Protein AF-A0A2U2RL57-F1 (afdb_monomer_lite)

Sequence (63 aa):
MSTWGDVADAYPRSFGKLCAGTVDRLLEDTGPGSLLDVGCGAGDLAARAESAGRSVTAIEPWH

Secondary structure (DSSP, 8-state):
--TTTTTTTTGGGTHHHHHHTTHHHHHHHH-SSEEEEET-TT-HHHHHHHHTT-EEEEE-TT-

Foldseek 3Di:
DDPCPVCLVVCCVPCVVVVLVCLVVVDVVVDEEEEEAELCRVVSSVVVNVVVVHHYDYDHPVD

pLDDT: mean 85.9, std 11.32, range [49.56, 97.69]

Structure (mmCIF, N/CA/C/O backbone):
data_AF-A0A2U2RL57-F1
#
_entry.id   AF-A0A2U2RL57-F1
#
loop_
_atom_site.group_PDB
_atom_site.id
_atom_site.type_symbol
_atom_site.label_atom_id
_atom_site.label_alt_id
_atom_site.label_comp_id
_atom_site.label_asym_id
_atom_site.label_entity_id
_atom_site.label_seq_id
_atom_site.pdbx_PDB_ins_code
_atom_site.Cartn_x
_atom_site.Cartn_y
_atom_site.Cartn_z
_atom_site.occupancy
_atom_site.B_iso_or_equiv
_atom_site.auth_seq_id
_atom_site.auth_comp_id
_atom_site.auth_asym_id
_atom_site.auth_atom_id
_atom_site.pdbx_PDB_model_num
ATOM 1 N N . MET A 1 1 ? 24.840 -0.490 -6.020 1.00 49.56 1 MET A N 1
ATOM 2 C CA . MET A 1 1 ? 23.768 -0.404 -7.029 1.00 49.56 1 MET A CA 1
ATOM 3 C C . MET A 1 1 ? 22.772 -1.479 -6.709 1.00 49.56 1 MET A C 1
ATOM 5 O O . MET A 1 1 ? 23.146 -2.642 -6.640 1.00 49.56 1 MET A O 1
ATOM 9 N N . SER A 1 2 ? 21.554 -1.082 -6.409 1.00 61.09 2 SER A N 1
ATOM 10 C CA . SER A 1 2 ? 20.457 -2.017 -6.266 1.00 61.09 2 SER A CA 1
ATOM 11 C C . SER A 1 2 ? 19.979 -2.478 -7.629 1.00 61.09 2 SER A C 1
ATOM 13 O O . SER A 1 2 ? 19.945 -1.718 -8.591 1.00 61.09 2 SER A O 1
ATOM 15 N N . THR A 1 3 ? 19.577 -3.735 -7.694 1.00 70.38 3 THR A N 1
ATOM 16 C CA . THR A 1 3 ? 19.030 -4.403 -8.878 1.00 70.38 3 THR A CA 1
ATOM 17 C C . THR A 1 3 ? 17.679 -3.848 -9.349 1.00 70.38 3 THR A C 1
ATOM 19 O O . THR A 1 3 ? 17.106 -4.397 -10.281 1.00 70.38 3 THR A O 1
ATOM 22 N N . TRP A 1 4 ? 17.164 -2.783 -8.727 1.00 72.44 4 TRP A N 1
ATOM 23 C CA . TRP A 1 4 ? 15.836 -2.229 -8.994 1.00 72.44 4 TRP A CA 1
ATOM 24 C C . TRP A 1 4 ? 15.817 -1.070 -9.992 1.00 72.44 4 TRP A C 1
ATOM 26 O O . TRP A 1 4 ? 14.787 -0.866 -10.624 1.00 72.44 4 TRP A O 1
ATOM 36 N N . GLY A 1 5 ? 16.931 -0.352 -10.180 1.00 68.31 5 GLY A N 1
ATOM 37 C CA . GLY A 1 5 ? 16.969 0.859 -11.015 1.00 68.31 5 GLY A CA 1
ATOM 38 C C . GLY A 1 5 ? 16.477 0.645 -12.452 1.00 68.31 5 GLY A C 1
ATOM 39 O O . GLY A 1 5 ? 15.723 1.462 -12.963 1.00 68.31 5 GLY A O 1
ATOM 40 N N . ASP A 1 6 ? 16.814 -0.493 -13.064 1.00 71.12 6 ASP A N 1
ATOM 41 C CA . ASP A 1 6 ? 16.434 -0.798 -14.453 1.00 71.12 6 ASP A CA 1
ATOM 42 C C . ASP A 1 6 ? 15.063 -1.492 -14.582 1.00 71.12 6 ASP A C 1
ATOM 44 O O . ASP A 1 6 ? 14.525 -1.624 -15.682 1.00 71.12 6 ASP A O 1
ATOM 48 N N . VAL A 1 7 ? 14.485 -1.968 -13.471 1.00 77.62 7 VAL A N 1
ATOM 49 C CA . VAL A 1 7 ? 13.234 -2.754 -13.464 1.00 77.62 7 VAL A CA 1
ATOM 50 C C . VAL A 1 7 ? 12.066 -2.036 -12.794 1.00 77.62 7 VAL A C 1
ATOM 52 O O . VAL A 1 7 ? 10.923 -2.450 -12.994 1.00 77.62 7 VAL A O 1
ATOM 55 N N . ALA A 1 8 ? 12.323 -0.963 -12.041 1.00 77.44 8 ALA A N 1
ATOM 56 C CA . ALA A 1 8 ? 11.306 -0.200 -11.321 1.00 77.44 8 ALA A CA 1
ATOM 57 C C . ALA A 1 8 ? 10.189 0.285 -12.258 1.00 77.44 8 ALA A C 1
ATOM 59 O O . ALA A 1 8 ? 9.016 0.077 -11.965 1.00 77.44 8 ALA A O 1
ATOM 60 N N . ASP A 1 9 ? 10.537 0.795 -13.441 1.00 75.81 9 ASP A N 1
ATOM 61 C CA . ASP A 1 9 ? 9.557 1.272 -14.428 1.00 75.81 9 ASP A CA 1
ATOM 62 C C . ASP A 1 9 ? 8.757 0.136 -15.093 1.00 75.81 9 ASP A C 1
ATOM 64 O O . ASP A 1 9 ? 7.623 0.323 -15.551 1.00 75.81 9 ASP A O 1
ATOM 68 N N . ALA A 1 10 ? 9.333 -1.067 -15.161 1.00 79.75 10 ALA A N 1
ATOM 69 C CA . ALA A 1 10 ? 8.703 -2.237 -15.771 1.00 79.75 10 ALA A CA 1
ATOM 70 C C . ALA A 1 10 ? 7.810 -3.015 -14.787 1.00 79.75 10 ALA A C 1
ATOM 72 O O . ALA A 1 10 ? 6.854 -3.685 -15.200 1.00 79.75 10 ALA A O 1
ATOM 73 N N . TYR A 1 11 ? 8.090 -2.921 -13.487 1.00 78.50 11 TYR A N 1
ATOM 74 C CA . TYR A 1 11 ? 7.395 -3.666 -12.440 1.00 78.50 11 TYR A CA 1
ATOM 75 C C . TYR A 1 11 ? 5.878 -3.374 -12.364 1.00 78.50 11 TYR A C 1
ATOM 77 O O . TYR A 1 11 ? 5.099 -4.338 -12.370 1.00 78.50 11 TYR A O 1
ATOM 85 N N . PRO A 1 12 ? 5.399 -2.109 -12.427 1.00 76.44 12 PRO A N 1
ATOM 86 C CA . PRO A 1 12 ? 3.966 -1.796 -12.440 1.00 76.44 12 PRO A CA 1
ATOM 87 C C . PRO A 1 12 ? 3.195 -2.462 -13.586 1.00 76.44 12 PRO A C 1
ATOM 89 O O . PRO A 1 12 ? 2.012 -2.776 -13.459 1.00 76.44 12 PRO A O 1
ATOM 92 N N . ARG A 1 13 ? 3.855 -2.706 -14.725 1.00 78.75 13 ARG A N 1
ATOM 93 C CA . ARG A 1 13 ? 3.224 -3.284 -15.924 1.00 78.75 13 ARG A CA 1
ATOM 94 C C . ARG A 1 13 ? 3.098 -4.808 -15.865 1.00 78.75 13 ARG A C 1
ATOM 96 O O . ARG A 1 13 ? 2.368 -5.368 -16.682 1.00 78.75 13 ARG A O 1
ATOM 103 N N . SER A 1 14 ? 3.778 -5.452 -14.916 1.00 79.81 14 SER A N 1
ATOM 104 C CA . SER A 1 14 ? 3.827 -6.905 -14.741 1.00 79.81 14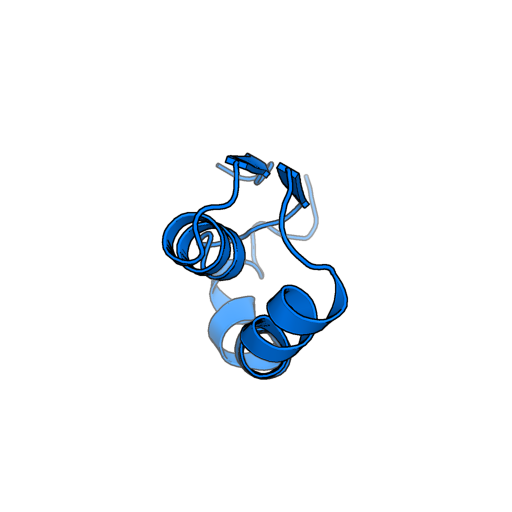 SER A CA 1
ATOM 105 C C . SER A 1 14 ? 3.227 -7.312 -13.391 1.00 79.81 14 SER A C 1
ATOM 107 O O . SER A 1 14 ? 2.005 -7.332 -13.234 1.00 79.81 14 SER A O 1
ATOM 109 N N . PHE A 1 15 ? 4.078 -7.604 -12.410 1.00 72.56 15 PHE A N 1
ATOM 110 C CA . PHE A 1 15 ? 3.691 -8.077 -11.085 1.00 72.56 15 PHE A CA 1
ATOM 111 C C . PHE A 1 15 ? 2.946 -7.019 -10.267 1.00 72.56 15 PHE A C 1
ATOM 113 O O . PHE A 1 15 ? 2.095 -7.387 -9.459 1.00 72.56 15 PHE A O 1
ATOM 120 N N . GLY A 1 16 ? 3.161 -5.724 -10.533 1.00 75.25 16 GLY A N 1
ATOM 121 C CA . GLY A 1 16 ? 2.443 -4.645 -9.847 1.00 75.25 16 GLY A CA 1
ATOM 122 C C . GLY A 1 16 ? 0.918 -4.782 -9.927 1.00 75.25 16 GLY A C 1
ATOM 123 O O . GLY A 1 16 ? 0.231 -4.578 -8.930 1.00 75.25 16 GLY A O 1
ATOM 124 N N . LYS A 1 17 ? 0.377 -5.243 -11.063 1.00 77.50 17 LYS A N 1
ATOM 125 C CA . LYS A 1 17 ? -1.072 -5.467 -11.226 1.00 77.50 17 LYS A CA 1
ATOM 126 C C . LYS A 1 17 ? -1.613 -6.600 -10.355 1.00 77.50 17 LYS A C 1
ATOM 128 O O . LYS A 1 17 ? -2.744 -6.514 -9.887 1.00 77.50 17 LYS A O 1
ATOM 133 N N . LEU A 1 18 ? -0.822 -7.655 -10.146 1.00 77.81 18 LEU A N 1
ATOM 134 C CA . LEU A 1 18 ? -1.210 -8.766 -9.274 1.00 77.81 18 LEU A CA 1
ATOM 135 C C . LEU A 1 18 ? -1.256 -8.302 -7.816 1.00 77.81 18 LEU A C 1
ATOM 137 O O . LEU A 1 18 ? -2.227 -8.586 -7.120 1.00 77.81 18 LEU A O 1
ATOM 141 N N . CYS A 1 19 ? -0.253 -7.532 -7.383 1.00 78.69 19 CYS A N 1
ATOM 142 C CA . CYS A 1 19 ? -0.213 -6.976 -6.032 1.00 78.69 19 CYS A CA 1
ATOM 143 C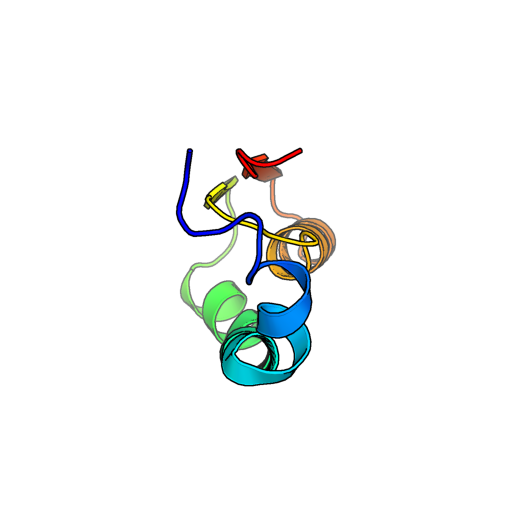 C . CYS A 1 19 ? -1.361 -5.984 -5.791 1.00 78.69 19 CYS A C 1
ATOM 145 O O . CYS A 1 19 ? -2.043 -6.083 -4.770 1.00 78.69 19 CYS A O 1
ATOM 147 N N . ALA A 1 20 ? -1.639 -5.098 -6.755 1.00 82.31 20 ALA A N 1
ATOM 148 C CA . ALA A 1 20 ? -2.730 -4.125 -6.670 1.00 82.31 20 ALA A CA 1
ATOM 149 C C . ALA A 1 20 ? -4.094 -4.784 -6.400 1.00 82.31 20 ALA A C 1
ATOM 151 O O . ALA A 1 20 ? -4.887 -4.263 -5.619 1.00 82.31 20 ALA A O 1
ATOM 152 N N . GLY A 1 21 ? -4.345 -5.968 -6.971 1.00 85.50 21 GLY A N 1
ATOM 153 C CA . GLY A 1 21 ? -5.592 -6.711 -6.758 1.00 85.50 21 GLY A CA 1
ATOM 154 C C . GLY A 1 21 ? -5.822 -7.195 -5.320 1.00 85.50 21 GLY A C 1
ATOM 155 O O . GLY A 1 21 ? -6.945 -7.549 -4.977 1.00 85.50 21 GLY A O 1
ATOM 156 N N . THR A 1 22 ? -4.790 -7.211 -4.471 1.00 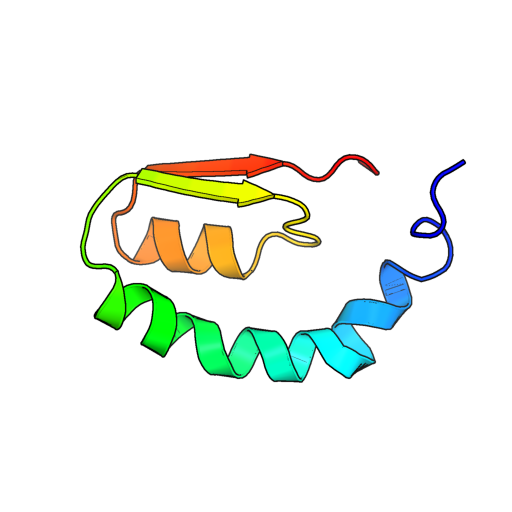88.94 22 THR A N 1
ATOM 157 C CA . THR A 1 22 ? -4.889 -7.694 -3.079 1.00 88.94 22 THR A CA 1
ATOM 158 C C . THR A 1 22 ? -5.002 -6.580 -2.041 1.00 88.94 22 THR A C 1
ATOM 160 O O . THR A 1 22 ? -5.288 -6.868 -0.879 1.00 88.94 22 THR A O 1
ATOM 163 N N . VAL A 1 23 ? -4.812 -5.321 -2.448 1.00 91.62 23 VAL A N 1
ATOM 164 C CA . VAL A 1 23 ? -4.716 -4.167 -1.542 1.00 91.62 23 VAL A CA 1
ATOM 165 C C . VAL A 1 23 ? -5.949 -4.043 -0.647 1.00 91.62 23 VAL A C 1
ATOM 167 O O . VAL A 1 23 ? -5.810 -4.016 0.573 1.00 91.62 23 VAL A O 1
ATOM 170 N N . ASP A 1 24 ? -7.151 -4.027 -1.226 1.00 90.38 24 ASP A N 1
ATOM 171 C CA . ASP A 1 24 ? -8.381 -3.817 -0.452 1.00 90.38 24 ASP A CA 1
ATOM 172 C C . ASP A 1 24 ? -8.598 -4.950 0.569 1.00 90.38 24 ASP A C 1
ATOM 174 O O . ASP A 1 24 ? -8.868 -4.690 1.740 1.00 90.38 24 ASP A O 1
ATOM 178 N N . ARG A 1 25 ? -8.347 -6.207 0.174 1.00 92.75 25 ARG A N 1
ATOM 179 C CA . ARG A 1 25 ? -8.456 -7.367 1.071 1.00 92.75 25 ARG A CA 1
ATOM 180 C C . ARG A 1 25 ? -7.462 -7.300 2.234 1.00 92.75 25 ARG A C 1
ATOM 182 O O . ARG A 1 25 ? -7.811 -7.624 3.366 1.00 92.75 25 ARG A O 1
ATOM 189 N N . LEU A 1 26 ? -6.231 -6.869 1.965 1.00 91.50 26 LEU A N 1
ATOM 190 C CA . LEU A 1 26 ? -5.197 -6.713 2.987 1.00 91.50 26 LEU A CA 1
ATOM 191 C C . LEU A 1 26 ? -5.558 -5.605 3.987 1.00 91.50 26 LEU A C 1
ATOM 193 O O . LEU A 1 26 ? -5.328 -5.754 5.191 1.00 91.50 26 LEU A O 1
ATOM 197 N N . LEU A 1 27 ? -6.155 -4.509 3.511 1.00 93.69 27 LEU A N 1
ATOM 198 C CA . LEU A 1 27 ? -6.629 -3.430 4.376 1.00 93.69 27 LEU A CA 1
ATOM 199 C C . LEU A 1 27 ? -7.856 -3.835 5.209 1.00 93.69 27 LEU A C 1
ATOM 201 O O . LEU A 1 27 ? -7.997 -3.375 6.341 1.00 93.69 27 LEU A O 1
ATOM 205 N N . GLU A 1 28 ? -8.722 -4.704 4.701 1.00 93.81 28 GLU A N 1
ATOM 206 C CA . GLU A 1 28 ? -9.818 -5.267 5.496 1.00 93.81 28 GLU A CA 1
ATOM 207 C C . GLU A 1 28 ? -9.290 -6.178 6.610 1.00 93.81 28 GLU A C 1
ATOM 209 O O . GLU A 1 28 ? -9.625 -5.990 7.780 1.00 93.81 28 GLU A O 1
ATOM 214 N N . ASP A 1 29 ? -8.417 -7.126 6.265 1.00 95.19 29 ASP A N 1
ATOM 215 C CA . ASP A 1 29 ? -7.975 -8.179 7.188 1.00 95.19 29 ASP A CA 1
ATOM 216 C C . ASP A 1 29 ? -7.072 -7.670 8.314 1.00 95.19 29 ASP A C 1
ATOM 218 O O . ASP A 1 29 ? -7.022 -8.263 9.391 1.00 95.19 29 ASP A O 1
ATOM 222 N N . THR A 1 30 ? -6.357 -6.568 8.084 1.00 94.38 30 THR A N 1
ATOM 223 C CA . THR A 1 30 ? -5.443 -5.996 9.084 1.00 94.38 30 THR A CA 1
ATOM 224 C C . THR A 1 30 ? -6.096 -4.943 9.977 1.00 94.38 30 THR A C 1
ATOM 226 O O . THR A 1 30 ? -5.521 -4.597 11.007 1.00 94.38 30 THR A O 1
ATOM 229 N N . GLY A 1 31 ? -7.291 -4.454 9.623 1.00 88.06 31 GLY A N 1
ATOM 230 C CA . GLY A 1 31 ? -8.027 -3.477 10.427 1.00 88.06 31 GLY A CA 1
ATOM 231 C C . GLY A 1 31 ? -7.322 -2.116 10.584 1.00 88.06 31 GLY A C 1
ATOM 232 O O . GLY A 1 31 ? -6.270 -1.868 10.004 1.00 88.06 31 GLY A O 1
ATOM 233 N N . PRO A 1 32 ? -7.902 -1.172 11.336 1.00 93.25 32 PRO A N 1
ATOM 234 C CA . PRO A 1 32 ? -7.359 0.181 11.457 1.00 93.25 32 PRO A CA 1
ATOM 235 C C . PRO A 1 32 ? -5.996 0.199 12.166 1.00 93.25 32 PRO A C 1
ATOM 237 O O . PRO A 1 32 ? -5.701 -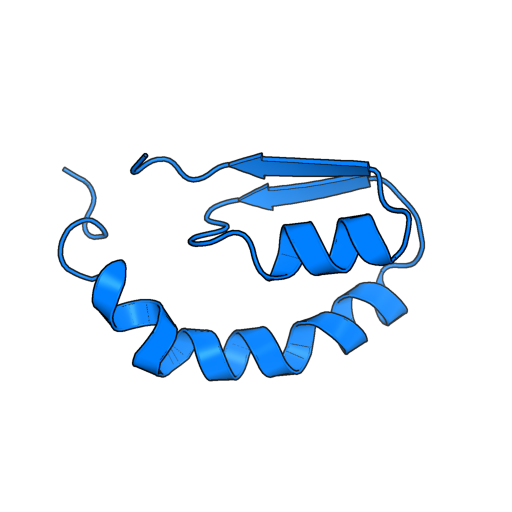0.657 12.996 1.00 93.25 32 PRO A O 1
ATOM 240 N N . GLY A 1 33 ? -5.182 1.221 11.893 1.00 93.06 33 GLY A N 1
ATOM 241 C CA . GLY A 1 33 ? -3.910 1.416 12.587 1.00 93.06 33 GLY A CA 1
ATOM 242 C C . GLY A 1 33 ? -2.871 2.153 11.755 1.00 93.06 33 GLY A C 1
ATOM 243 O O . GLY A 1 33 ? -3.197 2.821 10.769 1.00 93.06 33 GLY A O 1
ATOM 244 N N . SER A 1 34 ? -1.613 2.026 12.173 1.00 96.56 34 SER A N 1
ATOM 245 C CA . SER A 1 34 ? -0.468 2.490 11.400 1.00 96.56 34 SER A CA 1
ATOM 246 C C . SER A 1 34 ? -0.029 1.445 10.369 1.00 96.56 34 SER A C 1
ATOM 248 O O . SER A 1 34 ? -0.101 0.241 10.616 1.00 96.56 34 SER A O 1
ATOM 250 N N . LEU A 1 35 ? 0.430 1.909 9.209 1.00 96.62 35 LEU A N 1
ATOM 251 C CA . LEU A 1 35 ? 0.992 1.086 8.141 1.00 96.62 35 LEU A CA 1
ATOM 252 C C . LEU A 1 35 ? 2.401 1.579 7.807 1.00 96.62 35 LEU A C 1
ATOM 254 O O . LEU A 1 35 ? 2.599 2.765 7.553 1.00 96.62 35 LEU A O 1
ATOM 258 N N . LEU A 1 36 ? 3.358 0.656 7.769 1.00 96.38 36 LEU A N 1
ATOM 259 C CA . LEU A 1 36 ? 4.677 0.878 7.188 1.00 96.38 36 LEU A CA 1
ATOM 260 C C . LEU A 1 36 ? 4.734 0.156 5.835 1.00 96.38 36 LEU A C 1
ATOM 262 O O . LEU A 1 36 ? 4.678 -1.072 5.803 1.00 96.38 36 LEU A O 1
ATOM 266 N N . ASP A 1 37 ? 4.834 0.915 4.746 1.00 94.75 37 ASP A N 1
ATOM 267 C CA . ASP A 1 37 ? 4.914 0.417 3.368 1.00 94.75 37 ASP A CA 1
ATOM 268 C C . ASP A 1 37 ? 6.358 0.556 2.850 1.00 94.75 37 ASP A C 1
ATOM 270 O O . ASP A 1 37 ? 6.840 1.662 2.599 1.00 94.75 37 ASP A O 1
ATOM 274 N N . VAL A 1 38 ? 7.087 -0.561 2.771 1.00 93.38 38 VAL A N 1
ATOM 275 C CA . VAL A 1 38 ? 8.518 -0.599 2.412 1.00 93.38 38 VAL A CA 1
ATOM 276 C C . VAL A 1 38 ? 8.680 -1.142 0.999 1.00 93.38 38 VAL A C 1
ATOM 278 O O . VAL A 1 38 ? 8.232 -2.251 0.715 1.00 93.38 38 VAL A O 1
ATOM 281 N N . GLY A 1 39 ? 9.384 -0.405 0.140 1.00 89.50 39 GLY A N 1
ATOM 282 C CA . GLY A 1 39 ? 9.417 -0.705 -1.293 1.00 89.50 39 GLY A CA 1
ATOM 283 C C . GLY A 1 39 ? 8.081 -0.356 -1.946 1.00 89.50 39 GLY A C 1
ATOM 284 O O . GLY A 1 39 ? 7.538 -1.142 -2.724 1.00 89.50 39 GLY A O 1
ATOM 285 N N . CYS A 1 40 ? 7.515 0.789 -1.555 1.00 90.62 40 CYS A N 1
ATOM 286 C CA . CYS A 1 40 ? 6.165 1.193 -1.931 1.00 90.62 40 CYS A CA 1
ATOM 287 C C . CYS A 1 40 ? 6.028 1.545 -3.422 1.00 90.62 40 CYS A C 1
ATOM 289 O O . CYS A 1 40 ? 4.912 1.758 -3.905 1.00 90.62 40 CYS A O 1
ATOM 291 N N . GLY A 1 41 ? 7.134 1.626 -4.171 1.00 88.19 41 GLY A N 1
ATOM 292 C CA . GLY A 1 41 ? 7.138 2.042 -5.567 1.00 88.19 41 GLY A CA 1
ATOM 293 C C . GLY A 1 41 ? 6.464 3.405 -5.729 1.00 88.19 41 GLY A C 1
ATOM 294 O O . GLY A 1 41 ? 6.828 4.369 -5.064 1.00 88.19 41 GLY A O 1
ATOM 295 N N . ALA A 1 42 ? 5.435 3.471 -6.579 1.00 86.56 42 ALA A N 1
ATOM 296 C CA . ALA A 1 42 ? 4.638 4.682 -6.794 1.00 86.56 42 ALA A CA 1
ATOM 297 C C . ALA A 1 42 ? 3.685 5.036 -5.629 1.00 86.56 42 ALA A C 1
ATOM 299 O O . ALA A 1 42 ? 3.069 6.099 -5.655 1.00 86.56 42 ALA A O 1
ATOM 300 N N . GLY A 1 43 ? 3.561 4.174 -4.613 1.00 91.81 43 GLY A N 1
ATOM 301 C CA . GLY A 1 43 ? 2.787 4.452 -3.401 1.00 91.81 43 GLY A CA 1
ATOM 302 C C . GLY A 1 43 ? 1.297 4.105 -3.475 1.00 91.81 43 GLY A C 1
ATOM 303 O O . GLY A 1 43 ? 0.519 4.623 -2.678 1.00 91.81 43 GLY A O 1
ATOM 304 N N . ASP A 1 44 ? 0.872 3.229 -4.391 1.00 91.31 44 ASP A N 1
ATOM 305 C CA . ASP A 1 44 ? -0.551 2.889 -4.575 1.00 91.31 44 ASP A CA 1
ATOM 306 C C . ASP A 1 44 ? -1.203 2.310 -3.302 1.00 91.31 44 ASP A C 1
ATOM 308 O O . ASP A 1 44 ? -2.323 2.684 -2.942 1.00 91.31 44 ASP A O 1
ATOM 312 N N . LEU A 1 45 ? -0.500 1.417 -2.589 1.00 92.81 45 LEU A N 1
ATOM 313 C CA . LEU A 1 45 ? -0.972 0.853 -1.319 1.00 92.81 45 LEU A CA 1
ATOM 314 C C . LEU A 1 45 ? -1.053 1.935 -0.235 1.00 92.81 45 LEU A C 1
ATOM 316 O O . LEU A 1 45 ? -2.077 2.038 0.443 1.00 92.81 45 LEU A O 1
ATOM 320 N N . ALA A 1 46 ? -0.010 2.756 -0.099 1.00 95.25 46 ALA A N 1
ATOM 321 C CA . ALA A 1 46 ? 0.021 3.867 0.845 1.00 95.25 46 ALA A CA 1
ATOM 322 C C . ALA A 1 46 ? -1.161 4.831 0.641 1.00 95.25 4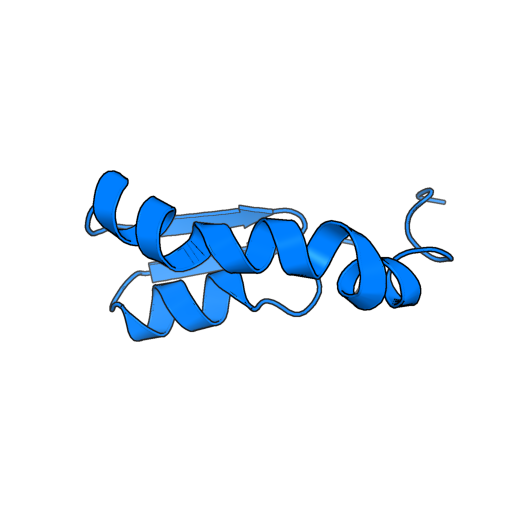6 ALA A C 1
ATOM 324 O O . ALA A 1 46 ? -1.907 5.085 1.587 1.00 95.25 46 ALA A O 1
ATOM 325 N N . ALA A 1 47 ? -1.418 5.270 -0.594 1.00 95.19 47 ALA A N 1
ATOM 326 C CA . ALA A 1 47 ? -2.530 6.169 -0.912 1.00 95.19 47 ALA A CA 1
ATOM 327 C C . ALA A 1 47 ? -3.902 5.552 -0.580 1.00 95.19 47 ALA A C 1
ATOM 329 O O . ALA A 1 47 ? -4.807 6.222 -0.062 1.00 95.19 47 ALA A O 1
ATOM 330 N N . ARG A 1 48 ? -4.071 4.251 -0.847 1.00 94.94 48 ARG A N 1
ATOM 331 C CA . ARG A 1 48 ? -5.301 3.519 -0.513 1.00 94.94 48 ARG A CA 1
ATOM 332 C C . ARG A 1 48 ? -5.488 3.391 1.001 1.00 94.94 48 ARG A C 1
ATOM 334 O O . ARG A 1 48 ? -6.596 3.583 1.498 1.00 94.94 48 ARG A O 1
ATOM 341 N N . ALA A 1 49 ? -4.412 3.106 1.729 1.00 95.88 49 ALA A N 1
ATOM 342 C CA . ALA A 1 49 ? -4.410 2.995 3.182 1.00 95.88 49 ALA A CA 1
ATOM 343 C C . ALA A 1 49 ? -4.727 4.335 3.867 1.00 95.88 49 ALA A C 1
ATOM 345 O O . ALA A 1 49 ? -5.551 4.366 4.783 1.00 95.88 49 ALA A O 1
ATOM 346 N N . GLU A 1 50 ? -4.145 5.441 3.397 1.00 96.25 50 GLU A N 1
ATOM 347 C CA . GLU A 1 50 ? -4.469 6.795 3.869 1.00 96.25 50 GLU A CA 1
ATOM 348 C C . GLU A 1 50 ? -5.938 7.142 3.614 1.00 96.25 50 GLU A C 1
ATOM 350 O O . GLU A 1 50 ? -6.629 7.626 4.510 1.00 96.25 50 GLU A O 1
ATOM 355 N N . SER A 1 51 ? -6.454 6.815 2.423 1.00 95.38 51 SER A N 1
ATOM 356 C CA . SER A 1 51 ? -7.872 7.011 2.082 1.00 95.38 51 SER A CA 1
ATOM 357 C C . SER A 1 51 ? -8.814 6.200 2.982 1.00 95.38 51 SER A C 1
ATOM 359 O O . SER A 1 51 ? -9.948 6.610 3.222 1.00 95.38 51 SER A O 1
ATOM 361 N N . ALA A 1 52 ? -8.343 5.068 3.510 1.00 94.12 52 ALA A N 1
ATOM 362 C CA . ALA A 1 52 ? -9.045 4.261 4.506 1.00 94.12 52 ALA A CA 1
ATOM 363 C C . ALA A 1 52 ? -8.878 4.784 5.953 1.00 94.12 52 ALA A C 1
ATOM 365 O O . ALA A 1 52 ? -9.325 4.131 6.896 1.00 94.12 52 ALA A O 1
ATOM 366 N N . GLY A 1 53 ? -8.243 5.945 6.149 1.00 95.94 53 GLY A N 1
ATOM 367 C CA . GLY A 1 53 ? -8.071 6.601 7.448 1.00 95.94 53 GLY A CA 1
ATOM 368 C C . GLY A 1 53 ? -6.882 6.100 8.269 1.00 95.94 53 GLY A C 1
ATOM 369 O O . GLY A 1 53 ? -6.838 6.328 9.479 1.00 95.94 53 GLY A O 1
ATOM 370 N N . ARG A 1 54 ? -5.927 5.397 7.650 1.00 95.88 54 ARG A N 1
ATOM 371 C CA . ARG A 1 54 ? -4.729 4.898 8.341 1.00 95.88 54 ARG A CA 1
ATOM 372 C C . ARG A 1 54 ? -3.642 5.962 8.428 1.00 95.88 54 ARG A C 1
ATOM 374 O O . ARG A 1 54 ? -3.537 6.840 7.579 1.00 95.88 54 ARG A O 1
ATOM 381 N N . SER A 1 55 ? -2.783 5.829 9.437 1.00 97.50 55 SER A N 1
ATOM 382 C CA . SER A 1 55 ? -1.528 6.582 9.509 1.00 97.50 55 SER A CA 1
ATOM 383 C C . SER A 1 55 ? -0.451 5.811 8.750 1.00 97.50 55 SER A C 1
ATOM 385 O O . SER A 1 55 ? -0.154 4.674 9.110 1.00 97.50 55 SER A O 1
ATOM 387 N N . VAL A 1 56 ? 0.113 6.388 7.691 1.00 97.69 56 VAL A N 1
ATOM 388 C CA . VAL A 1 56 ? 1.029 5.667 6.798 1.00 97.69 56 VAL A CA 1
ATOM 389 C C . VAL A 1 56 ? 2.436 6.258 6.851 1.00 97.69 56 VAL A C 1
ATOM 391 O O . VAL A 1 56 ? 2.626 7.468 6.916 1.00 97.69 56 VAL A O 1
ATOM 394 N N . THR A 1 57 ? 3.439 5.386 6.835 1.00 97.69 57 THR A N 1
ATOM 395 C CA . THR A 1 57 ? 4.833 5.714 6.522 1.00 97.69 57 THR A CA 1
ATOM 396 C C . THR A 1 57 ? 5.231 4.889 5.306 1.00 97.69 57 THR A C 1
ATOM 398 O O . THR A 1 57 ? 5.212 3.664 5.376 1.00 97.69 57 THR A O 1
ATOM 401 N N . ALA A 1 58 ? 5.575 5.543 4.199 1.00 96.06 58 ALA A N 1
ATOM 402 C CA . ALA A 1 58 ? 5.967 4.887 2.954 1.00 96.06 58 ALA A CA 1
ATOM 403 C C . ALA A 1 58 ? 7.433 5.201 2.636 1.00 96.06 58 ALA A C 1
ATOM 405 O O . ALA A 1 58 ? 7.860 6.351 2.762 1.00 96.06 58 ALA A O 1
ATOM 406 N N . ILE A 1 59 ? 8.215 4.181 2.280 1.00 95.31 59 ILE A N 1
ATOM 407 C CA . ILE A 1 59 ? 9.654 4.311 2.023 1.00 95.31 59 ILE A CA 1
ATOM 408 C C . ILE A 1 59 ? 10.005 3.580 0.728 1.00 95.31 59 ILE A C 1
ATOM 410 O O . ILE A 1 59 ? 9.843 2.363 0.635 1.00 95.31 59 ILE A O 1
ATOM 414 N N . GLU A 1 60 ? 10.573 4.313 -0.230 1.00 89.81 60 GLU A N 1
ATOM 415 C CA . GLU A 1 60 ? 11.130 3.778 -1.473 1.00 89.81 60 GLU A CA 1
ATOM 416 C C . GLU A 1 60 ? 12.600 4.222 -1.616 1.00 89.81 60 GLU A C 1
ATOM 418 O O . GLU A 1 60 ? 12.859 5.413 -1.771 1.00 89.81 60 GLU A O 1
ATOM 423 N N . PRO A 1 61 ? 13.585 3.310 -1.523 1.00 76.56 61 PRO A N 1
ATOM 424 C CA . PRO A 1 61 ? 15.007 3.669 -1.480 1.00 76.56 61 PR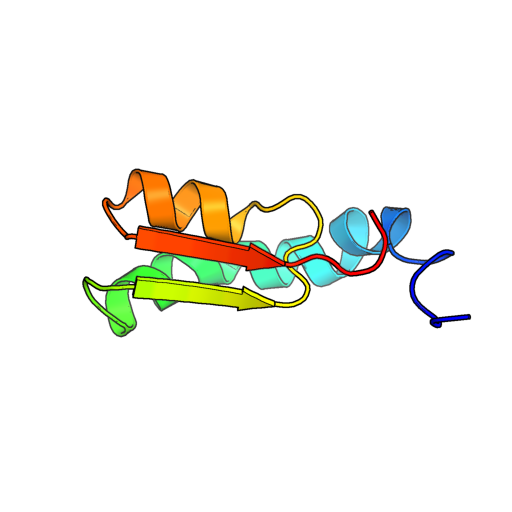O A CA 1
ATOM 425 C C . PRO A 1 61 ? 15.636 4.121 -2.812 1.00 76.56 61 PRO A C 1
ATOM 427 O O . PRO A 1 61 ? 16.825 4.446 -2.817 1.00 76.56 61 PRO A O 1
ATOM 430 N N . TRP A 1 62 ? 14.909 4.122 -3.935 1.00 69.69 62 TRP A N 1
ATOM 431 C CA . TRP A 1 62 ? 15.453 4.551 -5.239 1.00 69.69 62 TRP A CA 1
ATOM 432 C C . TRP A 1 62 ? 15.019 5.955 -5.670 1.00 69.69 62 TRP A C 1
ATOM 434 O O . TRP A 1 62 ? 15.267 6.319 -6.821 1.00 69.69 62 TRP A O 1
ATOM 444 N N . HIS A 1 63 ? 14.401 6.727 -4.772 1.00 50.78 63 HIS A N 1
ATOM 445 C CA . HIS A 1 63 ? 14.000 8.108 -5.025 1.00 50.78 63 HIS A CA 1
ATOM 446 C C . HIS A 1 63 ? 14.644 9.104 -4.054 1.00 50.78 63 HIS A C 1
ATOM 448 O O . HIS A 1 63 ? 14.924 8.723 -2.895 1.00 50.78 63 HIS A O 1
#

Radius of gyration: 12.43 Å; chains: 1; bounding box: 34×17×28 Å

Organism: NCBI:txid2182385

InterPro domains:
  IPR029063 S-adenosyl-L-methionine-dependent methyltransferase superfamily [G3DSA:3.40.50.150] (1-62)
  IPR029063 S-adenosyl-L-methionine-dependent methyltransferase superfamily [SSF53335] (1-61)